Protein AF-D8PGN2-F1 (afdb_monomer)

Sequence (96 aa):
MRVKPRKRSNFTNDERQRILAAGTNSTVRMVCKEYGISLSTFYRWRASVDAHKSEEGVRLNHLESENRRLKRQVAELWLDYTSLRNALINGKGREC

Mean predicted aligned error: 9.37 Å

Foldseek 3Di:
DDDDDDDDDPDDLVRLVVLLVVCVVDPNVVSCVVVVHDPVVNVVSVVVVVVVVVVVVVVVVVVVVVVVVVVVVVVVVVVVVVVVVCCVVVVVPPPD

pLDDT: mean 88.03, std 12.91, range [41.59, 98.62]

Secondary structure (DSSP, 8-state):
--PPPPPPPSS-HHHHHHHHHHHHHS-HHHHHHHTT--HHHHHHHHHHHHHHHHHHHHHHHHHHHHHHHHHHHHHHHHHHHHHHHHHHHHHTTS--

Structure (mmCIF, N/CA/C/O backbone):
data_AF-D8PGN2-F1
#
_entry.id   AF-D8PGN2-F1
#
loop_
_atom_site.group_PDB
_atom_site.id
_atom_site.type_symbol
_atom_site.label_atom_id
_atom_site.label_alt_id
_atom_site.label_comp_id
_atom_site.label_asym_id
_atom_site.label_entity_id
_atom_site.label_seq_id
_atom_site.pdbx_PDB_ins_code
_atom_site.Cartn_x
_atom_site.Cartn_y
_atom_site.Cartn_z
_atom_site.occupancy
_atom_site.B_iso_or_equiv
_atom_site.auth_seq_id
_atom_site.auth_comp_id
_atom_site.auth_asym_id
_atom_site.auth_atom_id
_atom_site.pdbx_PDB_model_num
ATOM 1 N N . MET A 1 1 ? -29.648 13.960 9.587 1.00 48.44 1 MET A N 1
ATOM 2 C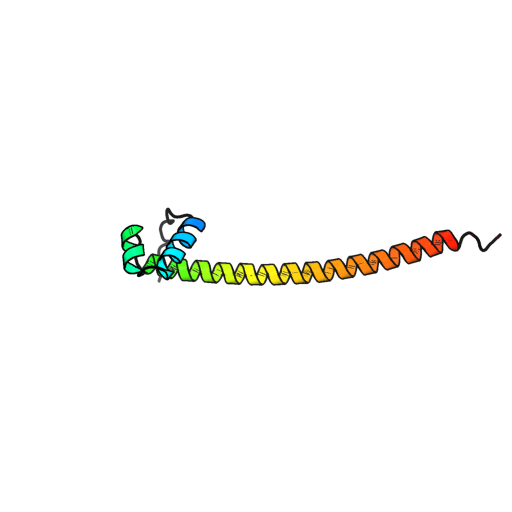 CA . MET A 1 1 ? -28.996 14.060 10.916 1.00 48.44 1 MET A CA 1
ATOM 3 C C . MET A 1 1 ? -27.570 14.581 10.744 1.00 48.44 1 MET A C 1
ATOM 5 O O . MET A 1 1 ? -26.833 13.995 9.963 1.00 48.44 1 MET A O 1
ATOM 9 N N . ARG A 1 2 ? -27.167 15.678 11.408 1.00 60.81 2 ARG A N 1
ATOM 10 C CA . ARG A 1 2 ? -25.768 16.160 11.385 1.00 60.81 2 ARG A CA 1
ATOM 11 C C . ARG A 1 2 ? -24.958 15.417 12.449 1.00 60.81 2 ARG A C 1
ATOM 13 O O . ARG A 1 2 ? -25.175 15.623 13.640 1.00 60.81 2 ARG A O 1
ATOM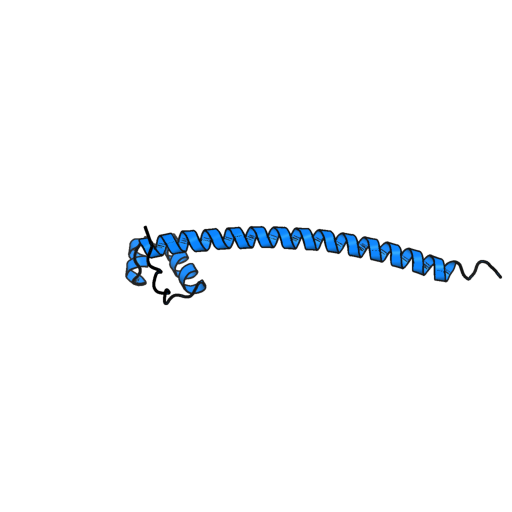 20 N N . VAL A 1 3 ? -24.032 14.558 12.031 1.00 71.69 3 VAL A N 1
ATOM 21 C CA . VAL A 1 3 ? -23.077 13.914 12.945 1.00 71.69 3 VAL A CA 1
ATOM 22 C C . VAL A 1 3 ? -22.051 14.966 13.373 1.00 71.69 3 VAL A C 1
ATOM 24 O O . VAL A 1 3 ? -21.387 15.561 12.527 1.00 71.69 3 VAL A O 1
ATOM 27 N N . LYS A 1 4 ? -21.932 15.234 14.680 1.00 69.00 4 LYS A N 1
ATOM 28 C CA . LYS A 1 4 ? -20.909 16.159 15.192 1.00 69.00 4 LYS A CA 1
ATOM 29 C C . LYS A 1 4 ? -19.508 15.568 14.959 1.00 69.00 4 LYS A C 1
ATOM 31 O O . LYS A 1 4 ? -19.310 14.380 15.234 1.00 69.00 4 LYS A O 1
ATOM 36 N N . PRO A 1 5 ? -18.529 16.366 14.495 1.00 62.97 5 PRO A N 1
ATOM 37 C CA . PRO A 1 5 ? -17.167 15.889 14.292 1.00 62.97 5 PRO A CA 1
ATOM 38 C C . PRO A 1 5 ? -16.561 15.462 15.633 1.00 62.97 5 PRO A C 1
ATOM 40 O O . PRO A 1 5 ? -16.695 16.154 16.645 1.00 62.97 5 PRO A O 1
ATOM 43 N N . ARG A 1 6 ? -15.913 14.293 15.666 1.00 68.62 6 ARG A N 1
ATOM 44 C CA . ARG A 1 6 ? -15.261 13.810 16.890 1.00 68.62 6 ARG A CA 1
ATOM 45 C C . ARG A 1 6 ? -13.974 14.578 17.163 1.00 68.62 6 ARG A C 1
ATOM 47 O O . ARG A 1 6 ? -13.225 14.905 16.245 1.00 68.62 6 ARG A O 1
ATOM 54 N N . LYS A 1 7 ? -13.686 14.764 18.454 1.00 70.50 7 LYS A N 1
ATOM 55 C CA . LYS A 1 7 ? -12.375 15.217 18.927 1.00 70.50 7 LYS A CA 1
ATOM 56 C C . LYS A 1 7 ? -11.286 14.264 18.424 1.00 70.50 7 LYS A C 1
ATOM 58 O O . LYS A 1 7 ? -11.494 13.046 18.381 1.00 70.50 7 LYS A O 1
ATOM 63 N N . ARG A 1 8 ? -10.147 14.834 18.021 1.00 65.00 8 ARG A N 1
ATOM 64 C CA . ARG A 1 8 ? -8.982 14.072 17.559 1.00 65.00 8 ARG A CA 1
ATOM 65 C C . ARG A 1 8 ? -8.505 13.157 18.687 1.00 65.00 8 ARG A C 1
ATOM 67 O O . ARG A 1 8 ? -8.555 13.524 19.855 1.00 65.00 8 ARG A O 1
ATOM 74 N N . SER A 1 9 ? -8.129 11.937 18.324 1.00 72.94 9 SER A N 1
ATOM 75 C CA . SER A 1 9 ? -7.572 10.973 19.270 1.00 72.94 9 SER A CA 1
ATOM 76 C C . SER A 1 9 ? -6.133 11.363 19.593 1.00 72.94 9 SER A C 1
ATOM 78 O O . SER A 1 9 ? -5.383 11.686 18.677 1.00 72.94 9 SER A O 1
ATOM 80 N N . ASN A 1 10 ? -5.761 11.272 20.870 1.00 84.25 10 ASN A N 1
ATOM 81 C CA . ASN A 1 10 ? -4.391 11.504 21.337 1.00 84.25 10 ASN A CA 1
ATOM 82 C C . ASN A 1 10 ? -3.402 10.405 20.901 1.00 84.25 10 ASN A C 1
ATOM 84 O O . ASN A 1 10 ? -2.216 10.545 21.150 1.00 84.25 10 ASN A O 1
ATOM 88 N N . PHE A 1 11 ? -3.883 9.329 20.268 1.00 89.19 11 PHE A N 1
ATOM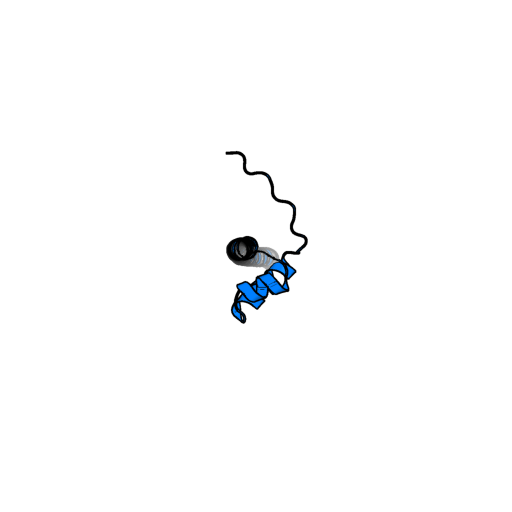 89 C CA . PHE A 1 11 ? -3.059 8.215 19.806 1.00 89.19 11 PHE A CA 1
ATOM 90 C C . PHE A 1 11 ? -2.700 8.389 18.329 1.00 89.19 11 PHE A C 1
ATOM 92 O O . PHE A 1 11 ? -3.585 8.631 17.493 1.00 89.19 11 PHE A O 1
ATOM 99 N N . THR A 1 12 ? -1.423 8.208 18.012 1.00 91.06 12 THR A N 1
ATOM 100 C CA . THR A 1 12 ? -0.864 8.089 16.658 1.00 91.06 12 THR A CA 1
ATOM 101 C C . THR A 1 12 ? -1.356 6.814 15.960 1.00 91.06 12 THR A C 1
ATOM 103 O O . THR A 1 12 ? -1.904 5.913 16.597 1.00 91.06 12 THR A O 1
ATOM 106 N N . ASN A 1 13 ? -1.202 6.716 14.635 1.00 87.06 13 ASN A N 1
ATOM 107 C CA . ASN A 1 13 ? -1.608 5.506 13.905 1.00 87.06 13 ASN A CA 1
ATOM 108 C C . ASN A 1 13 ? -0.806 4.270 14.346 1.00 87.06 13 ASN A C 1
ATOM 110 O O . ASN A 1 13 ? -1.404 3.217 14.563 1.00 87.06 13 ASN A O 1
ATOM 114 N N . ASP A 1 14 ? 0.497 4.425 14.587 1.00 89.81 14 ASP A N 1
ATOM 115 C CA . ASP A 1 14 ? 1.361 3.341 15.065 1.00 89.81 14 ASP A CA 1
ATOM 116 C C . ASP A 1 14 ? 0.939 2.837 16.447 1.00 89.81 14 ASP A C 1
ATOM 118 O O . ASP A 1 14 ? 0.851 1.631 16.678 1.00 89.81 14 ASP A O 1
ATOM 122 N N . GLU A 1 15 ? 0.610 3.747 17.368 1.00 92.88 15 GLU A N 1
ATOM 123 C CA . GLU A 1 15 ? 0.093 3.374 18.688 1.00 92.88 15 GLU A CA 1
ATOM 124 C C . GLU A 1 15 ? -1.234 2.625 18.579 1.00 92.88 15 GLU A C 1
ATOM 126 O O . GLU A 1 15 ? -1.409 1.593 19.227 1.00 92.88 15 GLU A O 1
ATOM 131 N N . ARG A 1 16 ? -2.155 3.080 17.719 1.00 93.12 16 ARG A N 1
ATOM 132 C CA . ARG A 1 16 ? -3.420 2.365 17.479 1.00 93.12 16 ARG A CA 1
ATOM 133 C C . ARG A 1 16 ? -3.160 0.962 16.948 1.00 93.12 16 ARG A C 1
ATOM 135 O O . ARG A 1 16 ? -3.808 0.026 17.402 1.00 93.12 16 ARG A O 1
ATOM 142 N N . GLN A 1 17 ? -2.208 0.797 16.033 1.00 93.19 17 GLN A N 1
ATOM 143 C CA . GLN A 1 17 ? -1.862 -0.506 15.472 1.00 93.19 17 GLN A CA 1
ATOM 144 C C . GLN A 1 17 ? -1.267 -1.449 16.526 1.00 93.19 17 GLN A C 1
ATOM 146 O O . GLN A 1 17 ? -1.655 -2.617 16.576 1.00 93.19 17 GLN A O 1
ATOM 151 N N . ARG A 1 18 ? -0.409 -0.943 17.422 1.00 93.56 18 ARG A N 1
ATOM 152 C CA . ARG A 1 18 ? 0.116 -1.711 18.566 1.00 93.56 18 ARG A CA 1
ATOM 153 C C . ARG A 1 18 ? -0.991 -2.124 19.539 1.00 93.56 18 ARG A C 1
ATOM 155 O O . ARG A 1 18 ? -1.056 -3.288 19.923 1.00 93.56 18 ARG A O 1
ATOM 162 N N . ILE A 1 19 ? -1.897 -1.208 19.886 1.00 94.38 19 ILE A N 1
ATOM 163 C CA . ILE A 1 19 ? -3.035 -1.491 20.779 1.00 94.38 19 ILE A CA 1
ATOM 164 C C . ILE A 1 19 ? -3.974 -2.534 20.157 1.00 94.38 19 ILE A C 1
ATOM 166 O O . ILE A 1 19 ? -4.434 -3.450 20.836 1.00 94.38 19 ILE A O 1
ATOM 170 N N . LEU A 1 20 ? -4.249 -2.429 18.854 1.00 94.38 20 LEU A N 1
ATOM 171 C CA . LEU A 1 20 ? -5.055 -3.412 18.129 1.00 94.38 20 LEU A CA 1
ATOM 172 C C . LEU A 1 20 ? -4.396 -4.798 18.119 1.00 94.38 20 LEU A C 1
ATOM 174 O O . LEU A 1 20 ? -5.096 -5.791 18.308 1.00 94.38 20 LEU A O 1
ATOM 178 N N . ALA A 1 21 ? -3.071 -4.864 17.956 1.00 93.19 21 ALA A N 1
ATOM 179 C CA . ALA A 1 21 ? -2.313 -6.112 18.015 1.00 93.19 21 ALA A CA 1
ATOM 180 C C . ALA A 1 21 ? -2.339 -6.749 19.415 1.00 93.19 21 ALA A C 1
ATOM 182 O O . ALA A 1 21 ? -2.480 -7.959 19.533 1.00 93.19 21 ALA A O 1
ATOM 183 N N . ALA A 1 22 ? -2.304 -5.961 20.494 1.00 92.38 22 ALA A N 1
ATOM 184 C CA . ALA A 1 22 ? -2.463 -6.500 21.849 1.00 92.38 22 ALA A CA 1
ATOM 185 C C . ALA A 1 22 ? -3.814 -7.228 22.038 1.00 92.38 22 ALA A C 1
ATOM 187 O O . ALA A 1 22 ? -3.901 -8.215 22.767 1.00 92.38 22 ALA A O 1
ATOM 188 N N . GLY A 1 23 ? -4.862 -6.789 21.330 1.00 89.75 23 GLY A N 1
ATOM 189 C CA . GLY A 1 23 ? -6.191 -7.407 21.350 1.00 89.75 23 GLY A CA 1
ATOM 190 C C . GLY A 1 23 ? -6.311 -8.751 20.623 1.00 89.75 23 GLY A C 1
ATOM 191 O O . GLY A 1 23 ? -7.394 -9.332 20.651 1.00 89.75 23 GLY A O 1
ATOM 192 N N . THR A 1 24 ? -5.254 -9.249 19.966 1.00 88.44 24 THR A N 1
ATOM 193 C CA . THR A 1 24 ? -5.230 -10.618 19.411 1.00 88.44 24 THR A CA 1
ATOM 194 C C . THR A 1 24 ? -4.737 -11.643 20.425 1.00 88.44 24 THR A C 1
ATOM 196 O O . THR A 1 24 ? -5.162 -12.792 20.378 1.00 88.44 24 THR A O 1
ATOM 199 N N . ASN A 1 25 ? -3.867 -11.223 21.346 1.00 85.81 25 ASN A N 1
ATOM 200 C CA . ASN A 1 25 ? -3.259 -12.087 22.363 1.00 85.81 25 ASN A CA 1
ATOM 201 C C . ASN A 1 25 ? -3.980 -12.001 23.720 1.00 85.81 25 ASN A C 1
ATOM 203 O O . ASN A 1 25 ? -3.778 -12.851 24.581 1.00 85.81 25 ASN A O 1
ATOM 207 N N . SER A 1 26 ? -4.831 -10.987 23.897 1.00 90.56 26 SER A N 1
ATOM 208 C CA . SER A 1 26 ? -5.580 -10.705 25.123 1.00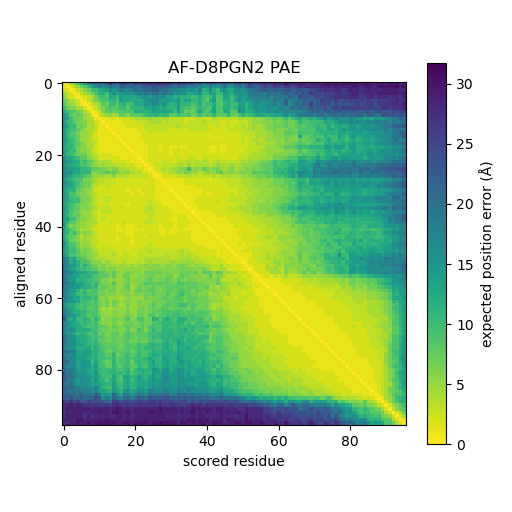 90.56 26 SER A CA 1
ATOM 209 C C . SER A 1 26 ? -7.026 -10.329 24.810 1.00 90.56 26 SER A C 1
ATOM 211 O O . SER A 1 26 ? -7.342 -9.818 23.736 1.00 90.56 26 SER A O 1
ATOM 213 N N . THR A 1 27 ? -7.927 -10.496 25.780 1.00 94.50 27 THR A N 1
ATOM 214 C CA . THR A 1 27 ? -9.326 -10.075 25.625 1.00 94.50 27 THR A CA 1
ATOM 215 C C . THR A 1 27 ? -9.415 -8.570 25.370 1.00 94.50 27 THR A C 1
ATOM 217 O O . THR A 1 27 ? -8.936 -7.768 26.173 1.00 94.50 27 THR A O 1
ATOM 220 N N . VAL A 1 28 ? -10.130 -8.169 24.314 1.00 94.62 28 VAL A N 1
ATOM 221 C CA . VAL A 1 28 ? -10.307 -6.759 23.906 1.00 94.62 28 VAL A CA 1
ATOM 222 C C . VAL A 1 28 ? -10.770 -5.862 25.062 1.00 94.62 28 VAL A C 1
ATOM 224 O O . VAL A 1 28 ? -10.361 -4.708 25.162 1.00 94.62 28 VAL A O 1
ATOM 227 N N . ARG A 1 29 ? -11.594 -6.388 25.978 1.00 94.25 29 ARG A N 1
ATOM 228 C CA . ARG A 1 29 ? -12.070 -5.646 27.156 1.00 94.25 29 ARG A CA 1
ATOM 229 C C . ARG A 1 29 ? -10.945 -5.280 28.132 1.00 94.25 29 ARG A C 1
ATOM 231 O O . ARG A 1 29 ? -11.010 -4.209 28.727 1.00 94.25 29 ARG A O 1
ATOM 238 N N . MET A 1 30 ? -9.932 -6.136 28.288 1.00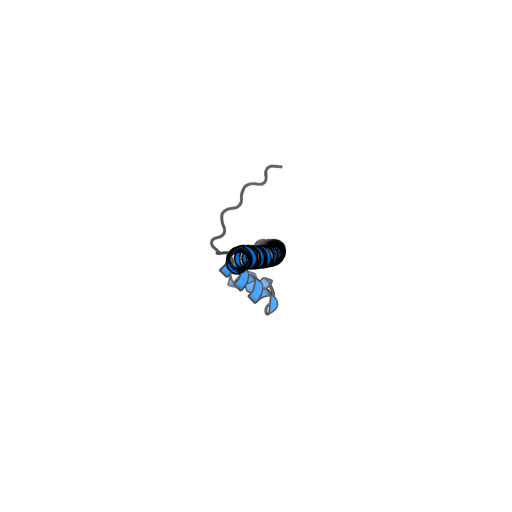 95.12 30 MET A N 1
ATOM 239 C CA . MET A 1 30 ? -8.758 -5.842 29.118 1.00 95.12 30 MET A CA 1
ATOM 240 C C . MET A 1 30 ? -7.891 -4.775 28.463 1.00 95.12 30 MET A C 1
ATOM 242 O O . MET A 1 30 ? -7.592 -3.778 29.106 1.00 95.12 30 MET A O 1
ATOM 246 N N . VAL A 1 31 ? -7.617 -4.917 27.165 1.00 95.31 31 VAL A N 1
ATOM 247 C CA . VAL A 1 31 ? -6.877 -3.918 26.379 1.00 95.31 31 VAL A CA 1
ATOM 248 C C . VAL A 1 31 ? -7.571 -2.553 26.438 1.00 95.31 31 VAL A C 1
ATOM 250 O O . VAL A 1 31 ? -6.947 -1.529 26.688 1.00 95.31 31 VAL A O 1
ATOM 253 N N . CYS A 1 32 ? -8.896 -2.520 26.297 1.00 94.62 32 CYS A N 1
ATOM 254 C CA . CYS A 1 32 ? -9.666 -1.285 26.437 1.00 94.62 32 CYS A CA 1
ATOM 255 C C . CYS A 1 32 ? -9.501 -0.636 27.821 1.00 94.62 32 CYS A C 1
ATOM 257 O O . CYS A 1 32 ? -9.368 0.583 27.912 1.00 94.62 32 CYS A O 1
ATOM 259 N N . LYS A 1 33 ? -9.481 -1.444 28.889 1.00 94.50 33 LYS A N 1
ATOM 260 C CA . LYS A 1 33 ? -9.280 -0.964 30.261 1.00 94.50 33 LYS A CA 1
ATOM 261 C C . LYS A 1 33 ? -7.857 -0.440 30.476 1.00 94.50 33 LYS A C 1
ATOM 263 O O . LYS A 1 33 ? -7.705 0.625 31.058 1.00 94.50 33 LYS A O 1
ATOM 268 N N . GLU A 1 34 ? -6.853 -1.167 29.998 1.00 94.25 34 GLU A N 1
ATOM 269 C CA . GLU A 1 34 ? -5.431 -0.830 30.129 1.00 94.25 34 GLU A CA 1
ATOM 270 C C . GLU A 1 34 ? -5.087 0.492 29.436 1.00 94.25 34 GLU A C 1
ATOM 272 O O . GLU A 1 34 ? -4.474 1.369 30.036 1.00 94.25 34 GLU A O 1
ATOM 277 N N . TYR A 1 35 ? -5.563 0.677 28.204 1.00 92.12 35 TYR A N 1
ATOM 278 C CA . TYR A 1 35 ? -5.279 1.873 27.407 1.00 92.12 35 TYR A CA 1
ATOM 279 C C . TYR A 1 35 ? -6.330 2.985 27.564 1.00 92.12 35 TYR A C 1
ATOM 281 O O . TYR A 1 35 ? -6.279 3.989 26.852 1.00 92.12 35 TYR A O 1
ATOM 289 N N . GLY A 1 36 ? -7.308 2.821 28.463 1.00 93.25 36 GLY A N 1
ATOM 290 C CA . GLY A 1 36 ? -8.337 3.831 28.732 1.00 93.25 36 GLY A CA 1
ATOM 291 C C . GLY A 1 36 ? -9.231 4.159 27.528 1.00 93.25 36 GLY A C 1
ATOM 292 O O . GLY A 1 36 ? -9.701 5.289 27.385 1.00 93.25 36 GLY A O 1
ATOM 293 N N . ILE A 1 37 ? -9.467 3.193 26.638 1.00 93.69 37 ILE A N 1
ATOM 294 C CA . ILE A 1 37 ? -10.301 3.361 25.442 1.00 93.69 37 ILE A CA 1
ATOM 295 C C . ILE A 1 37 ? -11.606 2.575 25.562 1.00 93.69 37 ILE A C 1
ATOM 297 O O . ILE A 1 37 ? -11.687 1.542 26.215 1.00 93.69 37 ILE A O 1
ATOM 301 N N . SER A 1 38 ? -12.660 3.042 24.894 1.00 94.06 38 SER A N 1
ATOM 302 C CA . SER A 1 38 ? -13.903 2.273 24.805 1.00 94.06 38 SER A CA 1
ATOM 303 C C . SER A 1 38 ? -13.818 1.195 23.722 1.00 94.06 38 SER A C 1
ATOM 305 O O . SER A 1 38 ? -13.146 1.377 22.703 1.00 94.06 38 SER A O 1
ATOM 307 N N . LEU A 1 39 ? -14.600 0.121 23.879 1.00 94.50 39 LEU A N 1
ATOM 308 C CA . LEU A 1 39 ? -14.751 -0.930 22.861 1.00 94.50 39 LEU A CA 1
ATOM 309 C C . LEU A 1 39 ? -15.139 -0.354 21.490 1.00 94.50 39 LEU A C 1
ATOM 311 O O . LEU A 1 39 ? -14.607 -0.765 20.463 1.00 94.50 39 LEU A O 1
ATOM 315 N N . SER A 1 40 ? -16.015 0.657 21.471 1.00 94.12 40 SER A N 1
ATOM 316 C CA . SER A 1 40 ? -16.414 1.338 20.230 1.00 94.12 40 SER A CA 1
ATOM 317 C C . SER A 1 40 ? -15.236 2.012 19.517 1.00 94.12 40 SER A C 1
ATOM 319 O O . SER A 1 40 ? -15.162 2.010 18.290 1.00 94.12 40 SER A O 1
ATOM 321 N N . THR A 1 41 ? -14.296 2.584 20.277 1.00 93.25 41 THR A N 1
ATOM 322 C CA . THR A 1 41 ? -13.088 3.198 19.723 1.00 93.25 41 THR A CA 1
ATOM 323 C C . THR A 1 41 ? -12.157 2.130 19.167 1.00 93.25 41 THR A C 1
ATOM 325 O O . THR A 1 41 ? -11.677 2.305 18.050 1.00 93.25 41 THR A O 1
ATOM 328 N N . PHE A 1 42 ? -11.975 1.021 19.891 1.00 94.81 42 PHE A N 1
ATOM 329 C CA . PHE A 1 42 ? -11.154 -0.109 19.455 1.00 94.81 42 PHE A CA 1
ATOM 330 C C . PHE A 1 42 ? -11.623 -0.666 18.105 1.00 94.81 42 PHE A C 1
ATOM 332 O O . PHE A 1 42 ? -10.862 -0.678 17.141 1.00 94.81 42 PHE A O 1
ATOM 339 N N . TYR A 1 43 ? -12.897 -1.053 17.987 1.00 94.75 43 TYR A N 1
ATOM 340 C CA . TYR A 1 43 ? -13.406 -1.644 16.743 1.00 94.75 43 TYR A CA 1
ATOM 341 C C . TYR A 1 43 ? -13.419 -0.659 15.573 1.00 94.75 43 TYR A C 1
ATOM 343 O O . TYR A 1 43 ? -13.166 -1.047 14.434 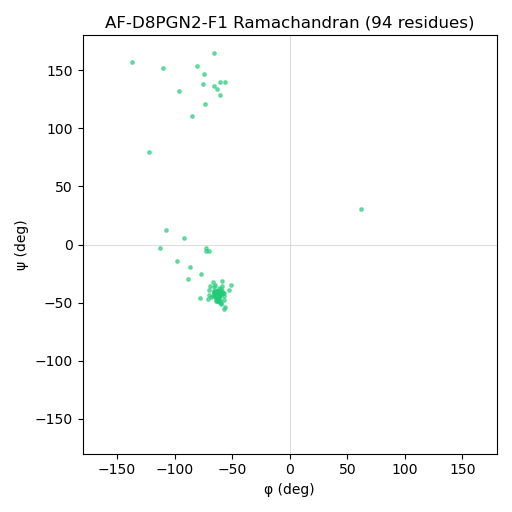1.00 94.75 43 TYR A O 1
ATOM 351 N N . ARG A 1 44 ? -13.635 0.631 15.839 1.00 93.19 44 ARG A N 1
ATOM 352 C CA . ARG A 1 44 ? -13.521 1.666 14.808 1.00 93.19 44 ARG A CA 1
ATOM 353 C C . ARG A 1 44 ? -12.087 1.820 14.302 1.00 93.19 44 ARG A C 1
ATOM 355 O O . ARG A 1 44 ? -11.889 1.984 13.103 1.00 93.19 44 ARG A O 1
ATOM 362 N N . TRP A 1 45 ? -11.094 1.793 15.192 1.00 94.06 45 TRP A N 1
ATOM 363 C CA . TRP A 1 45 ? -9.692 1.801 14.770 1.00 94.06 45 TRP A CA 1
ATOM 364 C C . TRP A 1 45 ? -9.344 0.550 13.978 1.00 94.06 45 TRP A C 1
ATOM 366 O O . TRP A 1 45 ? -8.676 0.680 12.961 1.00 94.06 45 TRP A O 1
ATOM 376 N N . ARG A 1 46 ? -9.848 -0.620 14.385 1.00 93.44 46 ARG A N 1
ATOM 377 C CA . ARG A 1 46 ? -9.658 -1.874 13.648 1.00 93.44 46 ARG A CA 1
ATOM 378 C C . ARG A 1 46 ? -10.146 -1.754 12.206 1.00 93.44 46 ARG A C 1
ATOM 380 O O . ARG A 1 46 ? -9.356 -1.927 11.291 1.00 93.44 46 ARG A O 1
ATOM 387 N N . ALA A 1 47 ? -11.394 -1.324 12.019 1.00 91.06 47 ALA A N 1
ATOM 388 C CA . ALA A 1 47 ? -11.962 -1.107 10.689 1.00 91.06 47 ALA A CA 1
ATOM 389 C C . ALA A 1 47 ? -11.161 -0.085 9.863 1.00 91.06 47 ALA A C 1
ATOM 391 O O . ALA A 1 47 ? -10.944 -0.287 8.673 1.00 91.06 47 ALA A O 1
ATOM 392 N N . SER A 1 48 ? -10.687 0.997 10.493 1.00 88.75 48 SER A N 1
ATOM 393 C CA . SER A 1 48 ? -9.845 1.990 9.820 1.00 88.75 48 SER A CA 1
ATOM 394 C C . SER A 1 48 ? -8.510 1.398 9.372 1.00 88.75 48 SER A C 1
ATOM 396 O O . SER A 1 48 ? -8.119 1.615 8.233 1.00 88.75 48 SER A O 1
ATOM 398 N N . VAL A 1 49 ? -7.802 0.679 10.246 1.00 87.06 49 VAL A N 1
ATOM 399 C CA . VAL A 1 49 ? -6.487 0.090 9.940 1.00 87.06 49 VAL A CA 1
ATOM 400 C C . VAL A 1 49 ? -6.613 -0.987 8.866 1.00 87.06 49 VAL A C 1
ATOM 402 O O . VAL A 1 49 ? -5.800 -1.021 7.947 1.00 87.06 49 VAL A O 1
ATOM 405 N N . ASP A 1 50 ? -7.654 -1.815 8.931 1.00 86.38 50 ASP A N 1
ATOM 406 C CA . ASP A 1 50 ? -7.917 -2.842 7.921 1.00 86.38 50 ASP A CA 1
ATOM 407 C C . ASP A 1 50 ? -8.224 -2.207 6.550 1.00 86.38 50 ASP A C 1
ATOM 409 O O . ASP A 1 50 ? -7.691 -2.647 5.531 1.00 86.38 50 ASP A O 1
ATOM 413 N N . ALA A 1 51 ? -8.993 -1.110 6.519 1.00 85.25 51 ALA A N 1
ATOM 414 C CA . ALA A 1 51 ? -9.253 -0.356 5.291 1.00 85.25 51 ALA A CA 1
ATOM 415 C C . ALA A 1 51 ? -7.984 0.297 4.710 1.00 85.25 51 ALA A C 1
ATOM 417 O O . ALA A 1 51 ? -7.759 0.215 3.505 1.00 85.25 51 ALA A O 1
ATOM 418 N N . HIS A 1 52 ? -7.126 0.889 5.552 1.00 86.00 52 HIS A N 1
ATOM 419 C CA . HIS A 1 52 ? -5.870 1.505 5.093 1.00 86.00 52 HIS A CA 1
ATOM 420 C C . HIS A 1 52 ? -4.913 0.461 4.506 1.00 86.00 52 HIS A C 1
ATOM 422 O O . HIS A 1 52 ? -4.363 0.678 3.432 1.00 86.00 52 HIS A O 1
ATOM 428 N N . LYS A 1 53 ? -4.768 -0.707 5.149 1.00 82.38 53 LYS A N 1
ATOM 429 C CA . LYS A 1 53 ? -3.951 -1.811 4.614 1.00 82.38 53 LYS A CA 1
ATOM 430 C C . LYS A 1 53 ? -4.445 -2.283 3.247 1.00 82.38 53 LYS A C 1
ATOM 432 O O . LYS A 1 53 ? -3.640 -2.601 2.375 1.00 82.38 53 LYS A O 1
ATOM 437 N N . SER A 1 54 ? -5.764 -2.322 3.055 1.00 85.62 54 SER A N 1
ATOM 438 C CA . SER A 1 54 ? -6.356 -2.670 1.763 1.00 85.62 54 SER A CA 1
ATOM 439 C C . SER A 1 54 ? -6.023 -1.633 0.687 1.00 85.62 54 SER A C 1
ATOM 441 O O . SER A 1 54 ? -5.678 -2.008 -0.430 1.00 85.62 54 SER A O 1
ATOM 443 N N . GLU A 1 55 ? -6.117 -0.341 1.003 1.00 89.56 55 GLU A N 1
ATOM 444 C CA . GLU A 1 55 ? -5.810 0.743 0.063 1.00 89.56 55 GLU A CA 1
ATOM 445 C C . GLU A 1 55 ? -4.318 0.776 -0.308 1.00 89.56 55 GLU A C 1
ATOM 447 O O . GLU A 1 55 ? -3.971 0.863 -1.489 1.00 89.56 55 GLU A O 1
ATOM 452 N N . GLU A 1 56 ? -3.429 0.624 0.678 1.00 89.44 56 GLU A N 1
ATOM 453 C CA . GLU A 1 56 ? -1.984 0.516 0.451 1.00 89.44 56 GLU A CA 1
ATOM 454 C C . GLU A 1 56 ? -1.635 -0.695 -0.422 1.00 89.44 56 GLU A C 1
ATOM 456 O O . GLU A 1 56 ? -0.829 -0.564 -1.344 1.00 89.44 56 GLU A O 1
ATOM 461 N N . GLY A 1 57 ? -2.283 -1.845 -0.203 1.00 90.06 57 GLY A N 1
ATOM 462 C CA . GLY A 1 57 ? -2.102 -3.039 -1.032 1.00 90.06 57 GLY A CA 1
ATOM 463 C C . GLY A 1 57 ? -2.517 -2.826 -2.492 1.00 90.06 57 GLY A C 1
ATOM 464 O O . GLY A 1 57 ? -1.792 -3.210 -3.410 1.00 90.06 57 GLY A O 1
ATOM 465 N N . VAL A 1 58 ? -3.646 -2.150 -2.729 1.00 92.25 58 VAL A N 1
ATOM 466 C CA . VAL A 1 58 ? -4.091 -1.790 -4.088 1.00 92.25 58 VAL A CA 1
ATOM 467 C C . VAL A 1 58 ? -3.096 -0.839 -4.755 1.00 92.25 58 VAL A C 1
ATOM 469 O O . VAL A 1 58 ? -2.704 -1.057 -5.905 1.00 92.25 58 VAL A O 1
ATOM 472 N N . ARG A 1 59 ? -2.642 0.193 -4.034 1.00 94.94 59 ARG A N 1
ATOM 473 C CA . ARG A 1 59 ? -1.650 1.147 -4.544 1.00 94.94 59 ARG A CA 1
ATOM 474 C C . ARG A 1 59 ? -0.318 0.468 -4.863 1.00 94.94 59 ARG A C 1
ATOM 476 O O . ARG A 1 59 ? 0.282 0.785 -5.889 1.00 94.94 59 ARG A O 1
ATOM 483 N N . LEU A 1 60 ? 0.131 -0.461 -4.019 1.00 96.31 60 LEU A N 1
ATOM 484 C CA . LEU A 1 60 ? 1.356 -1.228 -4.235 1.00 96.31 60 LEU A CA 1
ATOM 485 C C . LEU A 1 60 ? 1.259 -2.064 -5.515 1.00 96.31 60 LEU A C 1
ATOM 487 O O . LEU A 1 60 ? 2.123 -1.942 -6.379 1.00 96.31 60 LEU A O 1
ATOM 491 N N . ASN A 1 61 ? 0.169 -2.814 -5.696 1.00 94.81 61 ASN A N 1
ATOM 492 C CA . ASN A 1 61 ? -0.062 -3.606 -6.909 1.00 94.81 61 ASN A CA 1
ATOM 493 C C . ASN A 1 61 ? -0.047 -2.742 -8.180 1.00 94.81 61 ASN A C 1
ATOM 495 O O . ASN A 1 61 ? 0.539 -3.126 -9.197 1.00 94.81 61 ASN A O 1
ATOM 499 N N . HIS A 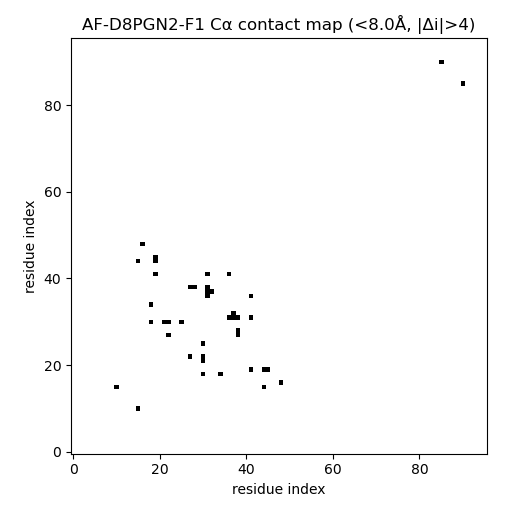1 62 ? -0.666 -1.560 -8.124 1.00 96.94 62 HIS A N 1
ATOM 500 C CA . HIS A 1 62 ? -0.650 -0.609 -9.233 1.00 96.94 62 HIS A CA 1
ATOM 501 C C . HIS A 1 62 ? 0.774 -0.118 -9.539 1.00 96.94 62 HIS A C 1
ATOM 503 O O . HIS A 1 62 ? 1.203 -0.143 -10.692 1.00 96.94 62 HIS A O 1
ATOM 509 N N . LEU A 1 63 ? 1.533 0.281 -8.513 1.00 98.12 63 LEU A N 1
ATOM 510 C CA . LEU A 1 63 ? 2.922 0.723 -8.669 1.00 98.12 63 LEU A CA 1
ATOM 511 C C . LEU A 1 63 ? 3.827 -0.383 -9.220 1.00 98.12 63 LEU A C 1
ATOM 513 O O . LEU A 1 63 ? 4.664 -0.113 -10.079 1.00 98.12 63 LEU A O 1
ATOM 517 N N . GLU A 1 64 ? 3.654 -1.625 -8.776 1.00 97.88 64 GLU A N 1
ATOM 518 C CA . GLU A 1 64 ? 4.397 -2.7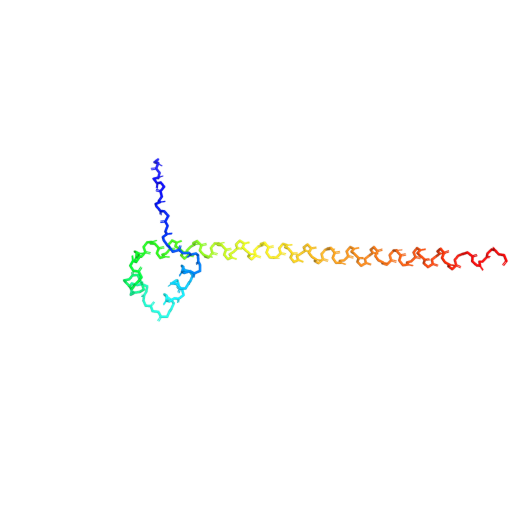64 -9.314 1.00 97.88 64 GLU A CA 1
ATOM 519 C C . GLU A 1 64 ? 4.065 -3.033 -10.784 1.00 97.88 64 GLU A C 1
ATOM 521 O O . GLU A 1 64 ? 4.964 -3.315 -11.580 1.00 97.88 64 GLU A O 1
ATOM 526 N N . SER A 1 65 ? 2.787 -2.935 -11.159 1.00 97.94 65 SER A N 1
ATOM 527 C CA . SER A 1 65 ? 2.349 -3.077 -12.550 1.00 97.94 65 SER A CA 1
ATOM 528 C C . SER A 1 65 ? 2.984 -2.015 -13.444 1.00 97.94 65 SER A C 1
ATOM 530 O O . SER A 1 65 ? 3.575 -2.342 -14.475 1.00 97.94 65 SER A O 1
ATOM 532 N N . GLU A 1 66 ? 2.942 -0.758 -13.011 1.00 98.19 66 GLU A N 1
ATOM 533 C CA . GLU A 1 66 ? 3.567 0.350 -13.727 1.00 98.19 66 GLU A CA 1
ATOM 534 C C . GLU A 1 66 ? 5.087 0.190 -13.808 1.00 98.19 66 GLU A C 1
ATOM 536 O O . GLU A 1 66 ? 5.672 0.388 -14.870 1.00 98.19 66 GLU A O 1
ATOM 541 N N . ASN A 1 67 ? 5.742 -0.264 -12.738 1.00 98.44 67 ASN A N 1
ATOM 542 C CA . ASN A 1 67 ? 7.177 -0.539 -12.753 1.00 98.44 67 ASN A CA 1
ATOM 543 C C . ASN A 1 67 ? 7.538 -1.625 -13.781 1.00 98.44 67 ASN A C 1
ATOM 545 O O . ASN A 1 67 ? 8.488 -1.458 -14.547 1.00 98.44 67 ASN A O 1
ATOM 549 N N . ARG A 1 68 ? 6.760 -2.717 -13.843 1.00 98.38 68 ARG A N 1
ATOM 550 C CA . ARG A 1 68 ? 6.933 -3.774 -14.855 1.00 98.38 68 ARG A CA 1
ATOM 551 C C . ARG A 1 68 ? 6.746 -3.232 -16.271 1.00 98.38 68 ARG A C 1
ATOM 553 O O . ARG A 1 68 ? 7.559 -3.537 -17.144 1.00 98.38 68 ARG A O 1
ATOM 560 N N . ARG A 1 69 ? 5.709 -2.418 -16.493 1.00 98.44 69 ARG A N 1
ATOM 561 C CA . ARG A 1 69 ? 5.432 -1.775 -17.785 1.00 98.44 69 ARG A CA 1
ATOM 562 C C . ARG A 1 69 ? 6.591 -0.877 -18.215 1.00 98.44 69 ARG A C 1
ATOM 564 O O . ARG A 1 69 ? 7.105 -1.039 -19.317 1.00 98.44 69 ARG A O 1
ATOM 571 N N . LEU A 1 70 ? 7.047 0.004 -17.328 1.00 98.62 70 LEU A N 1
ATOM 572 C CA . LEU A 1 70 ? 8.153 0.924 -17.591 1.00 98.62 70 LEU A CA 1
ATOM 573 C C . LEU A 1 70 ? 9.463 0.182 -17.869 1.00 98.62 70 LEU A C 1
ATOM 575 O O . LEU A 1 70 ? 10.156 0.518 -18.823 1.00 98.62 70 LEU A O 1
ATOM 579 N N . LYS A 1 71 ? 9.785 -0.867 -17.102 1.00 98.44 71 LYS A N 1
ATOM 580 C CA . LYS A 1 71 ? 10.973 -1.702 -17.353 1.00 98.44 71 LYS A CA 1
ATOM 581 C C . LYS A 1 71 ? 10.964 -2.320 -18.749 1.00 98.44 71 LYS A C 1
ATOM 583 O O . LYS A 1 71 ? 12.002 -2.325 -19.404 1.00 98.44 71 LYS A O 1
ATOM 588 N N . ARG A 1 72 ? 9.808 -2.811 -19.209 1.00 98.38 72 ARG A N 1
ATOM 589 C CA . ARG A 1 72 ? 9.666 -3.359 -20.565 1.00 98.38 72 ARG A CA 1
ATOM 590 C C . ARG A 1 72 ? 9.907 -2.286 -21.627 1.00 98.38 72 ARG A C 1
ATOM 592 O O . ARG A 1 72 ? 10.733 -2.499 -22.504 1.00 98.38 72 ARG A O 1
ATOM 599 N N . GLN A 1 73 ? 9.266 -1.125 -21.493 1.00 98.44 73 GLN A N 1
ATOM 600 C CA . GLN A 1 73 ? 9.443 -0.016 -22.439 1.00 98.44 73 GLN A CA 1
ATOM 601 C C . GLN A 1 73 ? 10.895 0.469 -22.498 1.00 98.44 73 GLN A C 1
ATOM 603 O O . GLN A 1 73 ? 11.422 0.717 -23.575 1.00 98.44 73 GLN A O 1
ATOM 608 N N . VAL A 1 74 ? 11.569 0.574 -21.348 1.00 98.50 74 VAL A N 1
ATOM 609 C CA . VAL A 1 74 ? 12.986 0.962 -21.299 1.00 98.50 74 VAL A CA 1
ATOM 610 C C . VAL A 1 74 ? 13.868 -0.074 -21.995 1.00 98.50 74 VAL A C 1
ATOM 612 O O . VAL A 1 74 ? 14.785 0.311 -22.713 1.00 98.50 74 VAL A O 1
ATOM 615 N N . ALA A 1 75 ? 13.597 -1.370 -21.818 1.00 98.38 75 ALA A N 1
ATOM 616 C CA . ALA A 1 75 ? 14.348 -2.422 -22.497 1.00 98.38 75 ALA A CA 1
ATOM 617 C C . ALA A 1 75 ? 14.167 -2.366 -24.024 1.00 98.38 75 ALA A C 1
ATOM 619 O O . ALA A 1 75 ? 15.157 -2.432 -24.748 1.00 98.38 75 ALA A O 1
ATOM 620 N N . GLU A 1 76 ? 12.934 -2.188 -24.507 1.00 97.88 76 GLU A N 1
ATOM 621 C CA . GLU A 1 76 ? 12.628 -2.022 -25.938 1.00 97.88 76 GLU A CA 1
ATOM 622 C C . GLU A 1 76 ? 13.345 -0.798 -26.524 1.00 97.88 76 GLU A C 1
ATOM 624 O O . GLU A 1 76 ? 14.108 -0.926 -27.479 1.00 97.88 76 GLU A O 1
ATOM 629 N N . LEU A 1 77 ? 13.214 0.367 -25.881 1.00 98.19 77 LEU A N 1
ATOM 630 C CA . LEU A 1 77 ? 13.897 1.593 -26.307 1.00 98.19 77 LEU A CA 1
ATOM 631 C C . LEU A 1 77 ? 15.421 1.440 -26.322 1.00 98.19 77 LEU A C 1
ATOM 633 O O . LEU A 1 77 ? 16.101 2.006 -27.178 1.00 98.19 77 LEU A O 1
ATOM 637 N N . TRP A 1 78 ? 15.978 0.688 -25.374 1.00 98.06 78 TRP A N 1
ATOM 638 C CA . TRP A 1 78 ? 17.412 0.433 -25.324 1.00 98.06 78 TRP A CA 1
ATOM 639 C C . TRP A 1 78 ? 17.873 -0.483 -26.468 1.00 98.06 78 TRP A C 1
ATOM 641 O O . TRP A 1 78 ? 18.922 -0.237 -27.069 1.00 98.06 78 TRP A O 1
ATOM 651 N N . LEU A 1 79 ? 17.080 -1.497 -26.825 1.00 97.62 79 LEU A N 1
ATOM 652 C CA . LEU A 1 79 ? 17.329 -2.340 -27.999 1.00 97.62 79 LEU A CA 1
ATOM 653 C C . LEU A 1 79 ? 17.272 -1.531 -29.302 1.00 97.62 79 LEU A C 1
ATOM 655 O O . LEU A 1 79 ? 18.168 -1.660 -30.138 1.00 97.62 79 LEU A O 1
ATOM 659 N N . ASP A 1 80 ? 16.292 -0.642 -29.449 1.00 96.94 80 ASP A N 1
ATOM 660 C CA . ASP A 1 80 ? 16.187 0.233 -30.621 1.00 96.94 80 ASP A CA 1
ATOM 661 C C . ASP A 1 80 ? 17.375 1.195 -30.703 1.00 96.94 80 ASP A C 1
ATOM 663 O O . ASP A 1 80 ? 18.025 1.317 -31.745 1.00 96.94 80 ASP A O 1
ATOM 667 N N . TYR A 1 81 ? 17.723 1.831 -29.581 1.00 96.88 81 TYR A N 1
ATOM 668 C CA . TYR A 1 81 ? 18.873 2.726 -29.490 1.00 96.88 81 TYR A CA 1
ATOM 669 C C . TYR A 1 81 ? 20.177 2.024 -29.883 1.00 96.88 81 TYR A C 1
ATOM 671 O O . TYR A 1 81 ? 20.953 2.555 -30.680 1.00 96.88 81 TYR A O 1
ATOM 679 N N . THR A 1 82 ? 20.429 0.828 -29.344 1.00 95.50 82 THR A N 1
ATOM 680 C CA . THR A 1 82 ? 21.641 0.065 -29.668 1.00 95.50 82 THR A CA 1
ATOM 681 C C . THR A 1 82 ? 21.662 -0.375 -31.130 1.00 95.50 82 THR A C 1
ATOM 683 O O . THR A 1 82 ? 22.696 -0.230 -31.784 1.00 95.50 82 THR A O 1
ATOM 686 N N . SER A 1 83 ? 20.530 -0.819 -31.678 1.00 95.19 83 SER A N 1
ATOM 687 C CA . SER A 1 83 ? 20.400 -1.201 -33.090 1.00 95.19 83 SER A CA 1
ATOM 688 C C . SER A 1 83 ? 20.688 -0.028 -34.029 1.00 95.19 83 SER A C 1
ATOM 690 O O . SER A 1 83 ? 21.516 -0.147 -34.935 1.00 95.19 83 SER A O 1
ATOM 692 N N . LEU A 1 84 ? 20.081 1.135 -33.770 1.00 94.44 84 LEU A N 1
ATOM 693 C CA . LEU A 1 84 ? 20.304 2.362 -34.538 1.00 94.44 84 LEU A CA 1
ATOM 694 C C . LEU A 1 84 ? 21.753 2.836 -34.436 1.00 94.44 84 LEU A C 1
ATOM 696 O O . LEU A 1 84 ? 22.385 3.149 -35.446 1.00 94.44 84 LEU A O 1
ATOM 700 N N . ARG A 1 85 ? 22.313 2.851 -33.224 1.00 93.94 85 ARG A N 1
ATOM 701 C CA . ARG A 1 85 ? 23.707 3.242 -33.001 1.00 93.94 85 ARG A CA 1
ATOM 702 C C . ARG A 1 85 ? 24.672 2.324 -33.751 1.00 93.94 85 ARG A C 1
ATOM 704 O O . ARG A 1 85 ? 25.598 2.817 -34.391 1.00 93.94 85 ARG A O 1
ATOM 711 N N . ASN A 1 86 ? 24.438 1.015 -33.718 1.00 91.38 86 ASN A N 1
ATOM 712 C CA . ASN A 1 86 ? 25.246 0.042 -34.449 1.00 91.38 86 ASN A CA 1
ATOM 713 C C . ASN A 1 86 ? 25.144 0.248 -35.964 1.00 91.38 86 ASN A C 1
ATOM 715 O O . ASN A 1 86 ? 26.166 0.218 -36.644 1.00 91.38 86 ASN A O 1
ATOM 719 N N . ALA A 1 87 ? 23.945 0.504 -36.497 1.00 91.25 87 ALA A N 1
ATOM 720 C CA . ALA A 1 87 ? 23.752 0.787 -37.918 1.00 91.25 87 ALA A CA 1
ATOM 721 C C . ALA A 1 87 ? 24.493 2.061 -38.361 1.00 91.25 87 ALA A C 1
ATOM 723 O O . ALA A 1 87 ? 25.127 2.067 -39.412 1.00 91.25 87 ALA A O 1
ATOM 724 N N . LEU A 1 88 ? 24.488 3.117 -37.542 1.00 90.06 88 LEU A N 1
ATOM 725 C CA . LEU A 1 88 ? 25.193 4.369 -37.840 1.00 90.06 88 LEU A CA 1
ATOM 726 C C . LEU A 1 88 ? 26.720 4.236 -37.784 1.00 90.06 88 LEU A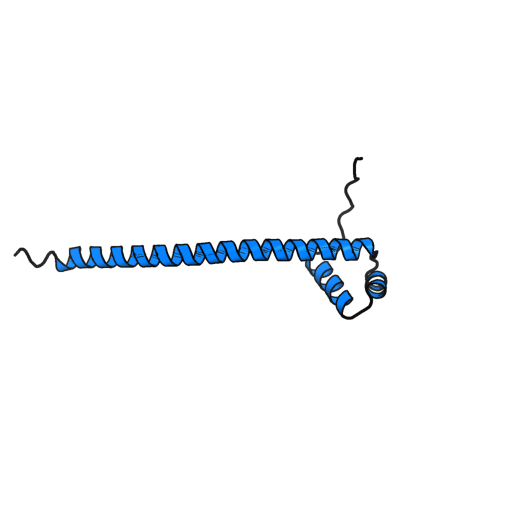 C 1
ATOM 728 O O . LEU A 1 88 ? 27.418 4.888 -38.558 1.00 90.06 88 LEU A O 1
ATOM 732 N N . ILE A 1 89 ? 27.244 3.416 -36.871 1.00 87.00 89 ILE A N 1
ATOM 733 C CA . ILE A 1 89 ? 28.689 3.191 -36.732 1.00 87.00 89 ILE A CA 1
ATOM 734 C C . ILE A 1 89 ? 29.192 2.241 -37.825 1.00 87.00 89 ILE A C 1
ATOM 736 O O . ILE A 1 89 ? 30.188 2.532 -38.480 1.00 87.00 89 ILE A O 1
ATOM 740 N N . ASN A 1 90 ? 28.481 1.137 -38.067 1.00 74.06 90 ASN A N 1
ATOM 741 C CA . ASN A 1 90 ? 28.911 0.090 -38.998 1.00 74.06 90 ASN A CA 1
ATOM 742 C C . ASN A 1 90 ? 28.490 0.355 -40.454 1.00 74.06 90 ASN A C 1
ATOM 744 O O . ASN A 1 90 ? 29.057 -0.234 -41.373 1.00 74.06 90 ASN A O 1
ATOM 748 N N . GLY A 1 91 ? 27.494 1.216 -40.685 1.00 61.31 91 GLY A N 1
ATOM 749 C CA . GLY A 1 91 ? 27.026 1.603 -42.019 1.00 61.31 91 GLY A CA 1
ATOM 750 C C . GLY A 1 91 ? 27.934 2.614 -42.721 1.00 61.31 91 GLY A C 1
ATOM 751 O O . GLY A 1 91 ? 28.010 2.609 -43.943 1.00 61.31 91 GLY A O 1
ATOM 752 N N . LYS A 1 92 ? 28.696 3.422 -41.970 1.00 56.41 92 LYS A N 1
ATOM 753 C CA . LYS A 1 92 ? 29.637 4.414 -42.526 1.00 56.41 92 LYS A CA 1
ATOM 754 C C . LYS A 1 92 ? 30.905 3.818 -43.158 1.00 56.41 92 LYS A C 1
ATOM 756 O O . LYS A 1 92 ? 31.684 4.565 -43.730 1.00 56.41 92 LYS A O 1
ATOM 761 N N . GLY A 1 93 ? 31.121 2.504 -43.055 1.00 52.53 93 GLY A N 1
ATOM 762 C CA . GLY A 1 93 ? 32.314 1.817 -43.570 1.00 52.53 93 GLY A CA 1
ATOM 763 C C . GLY A 1 93 ? 32.094 0.954 -44.817 1.00 52.53 93 GLY A C 1
ATOM 764 O O . GLY A 1 93 ? 32.948 0.127 -45.111 1.00 52.53 93 GLY A O 1
ATOM 765 N N . ARG A 1 94 ? 30.945 1.062 -45.506 1.00 55.91 94 ARG A N 1
ATOM 766 C CA . ARG A 1 94 ? 30.648 0.268 -46.724 1.00 55.91 94 ARG A CA 1
ATOM 767 C C . ARG A 1 94 ? 30.564 1.087 -48.013 1.00 55.91 94 ARG A C 1
ATOM 769 O O . ARG A 1 94 ? 30.402 0.506 -49.079 1.00 55.91 94 ARG A O 1
ATOM 776 N N . GLU A 1 95 ? 30.704 2.403 -47.916 1.00 54.31 95 GLU A N 1
ATOM 777 C CA . GLU A 1 95 ? 30.807 3.314 -49.055 1.00 54.31 95 GLU A CA 1
ATOM 778 C C . GLU A 1 95 ? 32.131 4.077 -48.930 1.00 54.31 95 GLU A C 1
ATOM 780 O O . GLU A 1 95 ? 32.145 5.170 -48.373 1.00 54.31 95 GLU A O 1
ATOM 785 N N . CYS A 1 96 ? 33.236 3.431 -49.322 1.00 41.59 96 CYS A N 1
ATOM 786 C CA . CYS A 1 96 ? 34.535 3.965 -49.777 1.00 41.59 96 CYS A CA 1
ATOM 787 C C . CYS A 1 96 ? 35.523 2.796 -49.887 1.00 41.59 96 CYS A C 1
ATOM 789 O O . CYS A 1 96 ? 35.750 2.125 -48.855 1.00 41.59 96 CYS A O 1
#

InterPro domains:
  IPR002514 Transposase IS3/IS911family [PF01527] (6-75)
  IPR009057 Homedomain-like superfamily [SSF46689] (7-77)
  IPR036388 Winged helix-like DNA-binding domain superfamily [G3DSA:1.10.10.10] (2-70)
  IPR052546 Transposase_8_domain-containing_protein [PTHR33609] (7-94)

Nearest PDB structures (foldseek):
  1hlv-assembly1_A  TM=6.531E-01  e=8.564E-01  Homo sapiens

Organism: NCBI:txid330214

Solvent-accessible surface area (backbone atoms only — not comparable to full-atom values): 5706 Å² total; per-residue (Å²): 135,88,79,77,83,75,80,81,70,95,64,53,73,68,55,49,52,53,56,55,54,50,38,75,82,41,63,55,71,56,50,22,61,75,72,74,44,54,69,71,54,52,55,51,50,49,56,49,52,55,51,49,54,52,52,51,49,52,53,48,54,52,51,52,51,50,50,53,52,50,54,50,53,52,51,52,53,48,52,52,51,51,53,53,52,48,48,62,65,64,55,69,71,75,79,126

Radius of gyration: 28.09 Å; Cα contacts (8 Å, |Δi|>4): 21; chains: 1; bounding box: 64×28×80 Å